Protein AF-A0A354X6V5-F1 (afdb_monomer)

Mean predicted aligned error: 2.89 Å

Secondary structure (DSSP, 8-state):
----BSSSS-S-B----------HHHHHHHHHHHHTTTPPP--B---SSS-HHHHHH-GGGBSS-------SS-S--S--B-TT-HHHHHHHHHHHHHHHHH---SEEE----S--SHHHHH-HHHHHHHHHHT----SS--HHHHHHHHHHHHHHHHHHTTT-EEE--GGGG--

Solvent-accessible surface area (backbone atoms only — not comparable to full-atom values): 9756 Å² total; per-residue (Å²): 60,68,29,40,47,50,72,86,88,65,88,44,63,69,74,45,70,50,87,86,83,79,52,74,66,57,46,41,50,53,49,52,60,32,46,80,69,77,42,81,63,64,56,71,58,55,36,58,13,87,29,34,58,55,26,41,75,41,27,80,37,27,64,80,48,53,93,53,59,43,69,41,71,86,83,80,56,54,69,28,56,24,85,38,40,71,66,38,52,55,50,51,54,51,53,50,56,56,48,56,74,61,34,90,42,54,47,39,31,37,31,33,45,73,54,55,53,68,46,46,79,72,20,69,48,32,50,49,43,31,60,73,73,65,50,60,64,64,98,87,38,48,31,64,34,36,50,48,29,51,51,52,53,52,52,40,50,60,37,44,79,69,72,30,44,74,45,60,41,78,52,60,69,45,83

Sequence (175 aa):
RAQTVIGKNTGEYDGKPHGGFYTQEEIKDIVAYAAERYITIIPEIDLPGHMLAALASYPELGCTGGPYEVAQTWGVFDDVLCPGKDSTFIFLEGVLSEVIELFPSKYIHIGGDECPKVRWEQCPLCQARIKELGLKDDAQHTAEHYLQSYVTARVEKFLNDRGRSIIGWDEILEG

pLDDT: mean 96.93, std 4.65, range [54.34, 98.88]

Foldseek 3Di:
DQWADDPAPPPDTPRHDDDDDDDLVNLLVVQVVCVVVVHADAEEDAPQWPCLVVCCVQVVQWQVSDDGDDDRHDDGDQTGGDLLDPVNVVVLLVVVVSVCVSGVDLEHEHALPRHDCVSLVVRPSSVVVLVVVVQADDPQAGSSLVSSLVVVVSSQVSSVVVSHGYDYPPSNVRD

Nearest PDB structures (foldseek):
  6q63-assembly3_C  TM=9.981E-01  e=8.256E-26  Bacteroides thetaiotaomicron
  5fcz-assembly1_A  TM=9.196E-01  e=1.503E-09  Streptomyces plicatus
  4c7f-assembly1_A  TM=9.205E-01  e=2.618E-09  Streptomyces coelicolor
  1m04-assembly1_A  TM=9.210E-01  e=5.837E-09  Streptomyces plicatus
  4c7g-assembly1_A  TM=9.065E-01  e=5.837E-09  Streptomyces coelicolor

Structure (mmCIF, N/CA/C/O backbone):
data_AF-A0A354X6V5-F1
#
_entry.id   AF-A0A354X6V5-F1
#
loop_
_atom_site.group_PDB
_atom_site.id
_atom_site.type_symbol
_atom_site.label_atom_id
_atom_site.label_alt_id
_atom_site.label_comp_id
_atom_site.label_asym_id
_atom_site.label_entity_id
_atom_site.label_seq_id
_atom_site.pdbx_PDB_ins_code
_atom_site.Cartn_x
_atom_site.Cartn_y
_atom_site.Cartn_z
_atom_site.occupancy
_atom_site.B_iso_or_equiv
_atom_site.auth_seq_id
_atom_site.auth_comp_id
_atom_site.auth_asym_id
_atom_site.auth_atom_id
_atom_site.pdbx_PDB_model_num
ATOM 1 N N . ARG A 1 1 ? 8.409 14.201 5.485 1.00 92.25 1 ARG A N 1
ATOM 2 C CA . ARG A 1 1 ? 9.071 14.779 4.285 1.00 92.25 1 ARG A CA 1
ATOM 3 C C . ARG A 1 1 ? 9.875 16.019 4.665 1.00 92.25 1 ARG A C 1
ATOM 5 O O . ARG A 1 1 ? 9.542 16.648 5.666 1.00 92.25 1 ARG A O 1
ATOM 12 N N . ALA A 1 2 ? 10.916 16.358 3.901 1.00 95.12 2 ALA A N 1
ATOM 13 C CA . ALA A 1 2 ? 11.826 17.468 4.222 1.00 95.12 2 ALA A CA 1
ATOM 14 C C . ALA A 1 2 ? 11.233 18.862 3.950 1.00 95.12 2 ALA A C 1
ATOM 16 O O . ALA A 1 2 ? 11.588 19.820 4.627 1.00 95.12 2 ALA A O 1
ATOM 17 N N . GLN A 1 3 ? 10.332 18.960 2.974 1.00 95.69 3 GLN A N 1
ATOM 18 C CA . GLN A 1 3 ? 9.659 20.188 2.552 1.00 95.69 3 GLN A CA 1
ATOM 19 C C . GLN A 1 3 ? 8.398 19.833 1.758 1.00 95.69 3 GLN A C 1
ATOM 21 O O . GLN A 1 3 ? 8.203 18.670 1.385 1.00 95.69 3 GLN A O 1
ATOM 26 N N . THR A 1 4 ? 7.544 20.823 1.510 1.00 94.69 4 THR A N 1
ATOM 27 C CA . THR A 1 4 ? 6.331 20.682 0.694 1.00 94.69 4 THR A CA 1
ATOM 28 C C . THR A 1 4 ? 6.358 21.684 -0.456 1.00 94.69 4 THR A C 1
ATOM 30 O O . THR A 1 4 ? 6.724 22.844 -0.257 1.00 94.69 4 THR A O 1
ATOM 33 N N . VAL A 1 5 ? 5.960 21.251 -1.655 1.00 95.00 5 VAL A N 1
ATOM 34 C CA . VAL A 1 5 ? 5.759 22.158 -2.792 1.00 95.00 5 VAL A CA 1
ATOM 35 C C . VAL A 1 5 ? 4.685 23.203 -2.460 1.00 95.00 5 VAL A C 1
ATOM 37 O O . VAL A 1 5 ? 3.611 22.878 -1.946 1.00 95.00 5 VAL A O 1
ATOM 40 N N . ILE A 1 6 ? 4.975 24.473 -2.732 1.00 93.88 6 ILE A N 1
ATOM 41 C CA . ILE A 1 6 ? 4.040 25.583 -2.538 1.00 93.88 6 ILE A CA 1
ATOM 42 C C . ILE A 1 6 ? 3.073 25.598 -3.719 1.00 93.88 6 ILE A C 1
ATOM 44 O O . ILE A 1 6 ? 3.481 25.811 -4.855 1.00 93.88 6 ILE A O 1
ATOM 48 N N . GLY A 1 7 ? 1.778 25.398 -3.476 1.00 89.06 7 GLY A N 1
ATOM 49 C CA . GLY A 1 7 ? 0.799 25.258 -4.560 1.00 89.06 7 GLY A CA 1
ATOM 50 C C . GLY A 1 7 ? 0.992 23.965 -5.366 1.00 89.06 7 GLY A C 1
ATOM 51 O O . GLY A 1 7 ? 1.697 23.050 -4.946 1.00 89.06 7 GLY A O 1
ATOM 52 N N . LYS A 1 8 ? 0.333 23.848 -6.526 1.00 85.44 8 LYS A N 1
ATOM 53 C CA . LYS A 1 8 ? 0.419 22.641 -7.365 1.00 85.44 8 LYS A CA 1
ATOM 54 C C . LYS A 1 8 ? 1.547 22.783 -8.390 1.00 85.44 8 LYS A C 1
ATOM 56 O O . LYS A 1 8 ? 1.434 23.595 -9.301 1.00 85.44 8 LYS A O 1
ATOM 61 N N . ASN A 1 9 ? 2.587 21.957 -8.262 1.00 81.00 9 ASN A N 1
ATOM 62 C CA . ASN A 1 9 ? 3.669 21.783 -9.247 1.00 81.00 9 ASN A CA 1
ATOM 63 C C . ASN A 1 9 ? 4.404 23.075 -9.645 1.00 81.00 9 ASN A C 1
ATOM 65 O O . ASN A 1 9 ? 4.811 23.234 -10.791 1.00 81.00 9 ASN A O 1
ATOM 69 N N . THR A 1 10 ? 4.589 23.997 -8.701 1.00 91.69 10 THR A N 1
ATOM 70 C CA . THR A 1 10 ? 5.299 25.265 -8.944 1.00 91.69 10 THR A CA 1
ATOM 71 C C . THR A 1 10 ? 6.814 25.094 -9.042 1.00 91.69 10 THR A C 1
ATOM 73 O O . THR A 1 10 ? 7.486 25.934 -9.629 1.00 91.69 10 THR A O 1
ATOM 76 N N . GLY A 1 11 ? 7.359 24.020 -8.458 1.00 92.44 11 GLY A N 1
ATOM 77 C CA . GLY A 1 11 ? 8.802 23.837 -8.283 1.00 92.44 11 GLY A CA 1
ATOM 78 C C . GLY A 1 11 ? 9.399 24.668 -7.140 1.00 92.44 11 GLY A C 1
ATOM 79 O O . GLY A 1 11 ? 10.592 24.552 -6.872 1.00 92.44 11 GLY A O 1
ATOM 80 N N . GLU A 1 12 ? 8.585 25.466 -6.444 1.00 95.81 12 GLU A N 1
ATOM 81 C CA . GLU A 1 12 ? 8.975 26.213 -5.248 1.00 95.81 12 GLU A CA 1
ATOM 82 C C . GLU A 1 12 ? 8.566 25.444 -3.988 1.00 95.81 12 GLU A C 1
ATOM 84 O O . GLU A 1 12 ? 7.482 24.862 -3.934 1.00 95.81 12 GLU A O 1
ATOM 89 N N . TYR A 1 13 ? 9.417 25.452 -2.961 1.00 97.00 13 TYR A N 1
ATOM 90 C CA . TYR A 1 13 ? 9.217 24.677 -1.735 1.00 97.00 13 TYR A CA 1
ATOM 91 C C . TYR A 1 13 ? 9.266 25.568 -0.499 1.00 97.00 13 TYR A C 1
ATOM 93 O O . TYR A 1 13 ? 9.997 26.556 -0.451 1.00 97.00 13 TYR A O 1
ATOM 101 N N . ASP A 1 14 ? 8.505 25.193 0.526 1.00 96.38 14 ASP A N 1
ATOM 102 C CA . ASP A 1 14 ? 8.441 25.942 1.783 1.00 96.38 14 ASP A CA 1
ATOM 103 C C . ASP A 1 14 ? 9.689 25.791 2.670 1.00 96.38 14 ASP A C 1
ATOM 105 O O . ASP A 1 14 ? 9.843 26.547 3.632 1.00 96.38 14 ASP A O 1
ATOM 109 N N . GLY A 1 15 ? 10.564 24.824 2.364 1.00 96.88 15 GLY A N 1
ATOM 110 C CA . GLY A 1 15 ? 11.761 24.503 3.140 1.00 96.88 15 GLY A CA 1
ATOM 111 C C . GLY A 1 15 ? 11.468 24.021 4.566 1.00 96.88 15 GLY A C 1
ATOM 112 O O . GLY A 1 15 ? 12.350 24.099 5.422 1.00 96.88 15 GLY A O 1
ATOM 113 N N . LYS A 1 16 ? 10.235 23.577 4.857 1.00 97.44 16 LYS A N 1
ATOM 114 C CA . LYS A 1 16 ? 9.794 23.215 6.212 1.00 97.44 16 LYS A CA 1
ATOM 115 C C . LYS A 1 16 ? 9.569 21.707 6.340 1.00 97.44 16 LYS A C 1
ATOM 117 O O . LYS A 1 16 ? 8.658 21.171 5.704 1.00 97.44 16 LYS A O 1
ATOM 122 N N . PRO A 1 17 ? 10.314 21.019 7.227 1.00 97.56 17 PRO A N 1
ATOM 123 C CA . PRO A 1 17 ? 10.044 19.622 7.535 1.00 97.56 17 PRO A CA 1
ATOM 124 C C . PRO A 1 17 ? 8.612 19.414 8.037 1.00 97.56 17 PRO A C 1
ATOM 126 O O . PRO A 1 17 ? 8.119 20.171 8.875 1.00 97.56 17 PRO A O 1
ATOM 129 N N . HIS A 1 18 ? 7.956 18.363 7.542 1.00 97.00 18 HIS A N 1
ATOM 130 C CA . HIS A 1 18 ? 6.584 18.008 7.905 1.00 97.00 18 HIS A CA 1
ATOM 131 C C . HIS A 1 18 ? 6.446 16.502 8.160 1.00 97.00 18 HIS A C 1
ATOM 133 O O . HIS A 1 18 ? 6.970 15.684 7.390 1.00 97.00 18 HIS A O 1
ATOM 139 N N . GLY A 1 19 ? 5.725 16.137 9.222 1.00 96.75 19 GLY A N 1
ATOM 140 C CA . GLY A 1 19 ? 5.497 14.755 9.644 1.00 96.75 19 GLY A CA 1
ATOM 141 C C . GLY A 1 19 ? 4.519 14.648 10.818 1.00 96.75 19 GLY A C 1
ATOM 142 O O . GLY A 1 19 ? 3.898 15.635 11.202 1.00 96.75 19 GLY A O 1
ATOM 143 N N . GLY A 1 20 ? 4.410 13.441 11.372 1.00 97.62 20 GLY A N 1
ATOM 144 C CA . GLY A 1 20 ? 3.442 13.060 12.404 1.00 97.62 20 GLY A CA 1
ATOM 145 C C . GLY A 1 20 ? 2.836 11.693 12.078 1.00 97.62 20 GLY A C 1
ATOM 146 O O . GLY A 1 20 ? 2.842 11.284 10.919 1.00 97.62 20 GLY A O 1
ATOM 147 N N . PHE A 1 21 ? 2.365 10.972 13.092 1.00 98.19 21 PHE A N 1
ATOM 148 C CA . PHE A 1 21 ? 1.678 9.687 12.949 1.00 98.19 21 PHE A CA 1
ATOM 149 C C . PHE A 1 21 ? 0.788 9.442 14.173 1.00 98.19 21 PHE A C 1
ATOM 151 O O . PHE A 1 21 ? 0.980 10.093 15.200 1.00 98.19 21 PHE A O 1
ATOM 158 N N . TYR A 1 22 ? -0.152 8.503 14.064 1.00 98.62 22 TYR A N 1
ATOM 159 C CA . TYR A 1 22 ? -0.926 8.014 15.203 1.00 98.62 22 TYR A CA 1
ATOM 160 C C . TYR A 1 22 ? -0.268 6.766 15.784 1.00 98.62 22 TYR A C 1
ATOM 162 O O . TYR A 1 22 ? 0.051 5.821 15.060 1.00 98.62 22 TYR A O 1
ATOM 170 N N . THR A 1 23 ? -0.078 6.746 17.096 1.00 98.75 23 THR A N 1
ATOM 171 C CA . THR A 1 23 ? 0.268 5.531 17.833 1.00 98.75 23 THR A CA 1
ATOM 172 C C . THR A 1 23 ? -0.917 4.564 17.856 1.00 98.75 23 THR A C 1
ATOM 174 O O . THR A 1 23 ? -2.071 4.954 17.678 1.00 98.75 23 THR A O 1
ATOM 177 N N . GLN A 1 24 ? -0.653 3.286 18.129 1.00 98.75 24 GLN A N 1
ATOM 178 C CA . GLN A 1 24 ? -1.719 2.288 18.252 1.00 98.75 24 GLN A CA 1
ATOM 179 C C . GLN A 1 24 ? -2.731 2.628 19.357 1.00 98.75 24 GLN A C 1
ATOM 181 O O . GLN A 1 24 ? -3.917 2.359 19.195 1.00 98.75 24 GLN A O 1
ATOM 186 N N . GLU A 1 25 ? -2.290 3.239 20.461 1.00 98.75 25 GLU A N 1
ATOM 187 C CA . GLU A 1 25 ? -3.187 3.652 21.549 1.00 98.75 25 GLU A CA 1
ATOM 188 C C . GLU A 1 25 ? -4.067 4.840 21.146 1.00 98.75 25 GLU A C 1
ATOM 190 O O . GLU A 1 25 ? -5.263 4.826 21.423 1.00 98.75 25 GLU A O 1
ATOM 195 N N . GLU A 1 26 ? -3.524 5.819 20.414 1.00 98.88 26 GLU A N 1
ATOM 196 C CA . GLU A 1 26 ? -4.330 6.909 19.845 1.00 98.88 26 GLU A CA 1
ATOM 197 C C . GLU A 1 26 ? -5.354 6.380 18.833 1.00 98.88 26 GLU A C 1
ATOM 199 O O . GLU A 1 26 ? -6.502 6.817 18.833 1.00 98.88 26 GLU A O 1
ATOM 204 N N . ILE A 1 27 ? -4.982 5.396 18.007 1.00 98.81 27 ILE A N 1
ATOM 205 C CA . ILE A 1 27 ? -5.925 4.733 17.094 1.00 98.81 27 ILE A CA 1
ATOM 206 C C . ILE A 1 27 ? -7.045 4.042 17.879 1.00 98.81 27 ILE A C 1
ATOM 208 O O . ILE A 1 27 ? -8.216 4.221 17.543 1.00 98.81 27 ILE A O 1
ATOM 212 N N . LYS A 1 28 ? -6.717 3.278 18.929 1.00 98.69 28 LYS A N 1
ATOM 213 C CA . LYS A 1 28 ? -7.720 2.601 19.769 1.00 98.69 28 LYS A CA 1
ATOM 214 C C . LYS A 1 28 ? -8.674 3.594 20.431 1.00 98.69 28 LYS A C 1
ATOM 216 O O . LYS A 1 28 ? -9.874 3.329 20.463 1.00 98.69 28 LYS A O 1
ATOM 221 N N . ASP A 1 29 ? -8.164 4.727 20.911 1.00 98.81 29 ASP A N 1
ATOM 222 C CA . ASP A 1 29 ? -8.981 5.803 21.480 1.00 98.81 29 ASP A CA 1
ATOM 223 C C . ASP A 1 29 ? -9.947 6.388 20.436 1.00 98.81 29 ASP A C 1
ATOM 225 O O . ASP A 1 29 ? -11.154 6.459 20.670 1.00 98.81 29 ASP A O 1
ATOM 229 N N . ILE A 1 30 ? -9.453 6.691 19.229 1.00 98.81 30 ILE A N 1
ATOM 230 C CA . ILE A 1 30 ? -10.276 7.182 18.111 1.00 98.81 30 ILE A CA 1
ATOM 231 C C . ILE A 1 30 ? -11.362 6.162 17.727 1.00 98.81 30 ILE A C 1
ATOM 233 O O . ILE A 1 30 ? -12.524 6.528 17.526 1.00 98.81 30 ILE A O 1
ATOM 237 N N . VAL A 1 31 ? -11.007 4.876 17.646 1.00 98.81 31 VAL A N 1
ATOM 238 C CA . VAL A 1 31 ? -11.944 3.784 17.346 1.00 98.81 31 VAL A CA 1
ATOM 239 C C . VAL A 1 31 ? -13.015 3.663 18.431 1.00 98.81 31 VAL A C 1
ATOM 241 O O . VAL A 1 31 ? -14.200 3.572 18.102 1.00 98.81 31 VAL A O 1
ATOM 244 N N . ALA A 1 32 ? -12.635 3.702 19.711 1.00 98.69 32 ALA A N 1
ATOM 245 C CA . ALA A 1 32 ? -13.577 3.647 20.828 1.00 98.69 32 ALA A CA 1
ATOM 246 C C . ALA A 1 32 ? -14.529 4.852 20.821 1.00 98.69 32 ALA A C 1
ATOM 248 O O . ALA A 1 32 ? -15.748 4.689 20.918 1.00 98.69 32 ALA A O 1
ATOM 249 N N . TYR A 1 33 ? -13.991 6.053 20.606 1.00 98.81 33 TYR A N 1
ATOM 250 C CA . TYR A 1 33 ? -14.770 7.282 20.518 1.00 98.81 33 TYR A CA 1
ATOM 251 C C . TYR A 1 33 ? -15.805 7.240 19.382 1.00 98.81 33 TYR A C 1
ATOM 253 O O . TYR A 1 33 ? -16.954 7.665 19.557 1.00 98.81 33 TYR A O 1
ATOM 261 N N . ALA A 1 34 ? -15.428 6.713 18.214 1.00 98.81 34 ALA A N 1
ATOM 262 C CA . ALA A 1 34 ? -16.341 6.525 17.089 1.00 98.81 34 ALA A CA 1
ATOM 26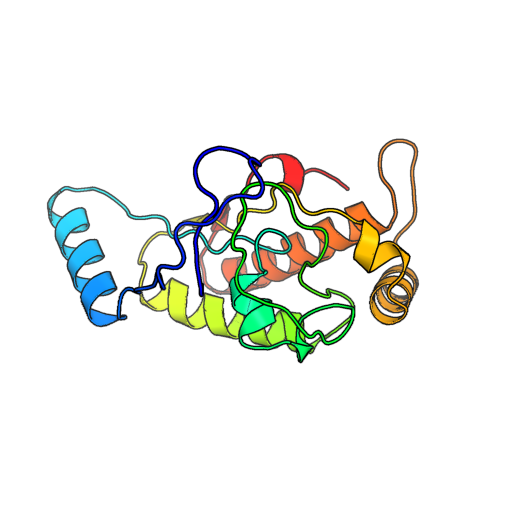3 C C . ALA A 1 34 ? -17.415 5.463 17.382 1.00 98.81 34 ALA A C 1
ATOM 265 O O . ALA A 1 34 ? -18.590 5.667 17.057 1.00 98.81 34 ALA A O 1
ATOM 266 N N . ALA A 1 35 ? -17.046 4.372 18.060 1.00 98.62 35 ALA A N 1
ATOM 267 C CA . ALA A 1 35 ? -17.963 3.292 18.412 1.00 98.62 35 ALA A CA 1
ATOM 268 C C . ALA A 1 35 ? -19.090 3.752 19.354 1.00 98.62 35 ALA A C 1
ATOM 270 O O . ALA A 1 35 ? -20.244 3.380 19.143 1.00 98.62 35 ALA A O 1
ATOM 271 N N . GLU A 1 36 ? -18.805 4.635 20.319 1.00 98.62 36 GLU A N 1
ATOM 272 C CA . GLU A 1 36 ? -19.827 5.274 21.175 1.00 98.62 36 GLU A CA 1
ATOM 273 C C . GLU A 1 36 ? -20.900 6.041 20.380 1.00 98.62 36 GLU A C 1
ATOM 275 O O . GLU A 1 36 ? -21.989 6.318 20.885 1.00 98.62 36 GLU A O 1
ATOM 280 N N . ARG A 1 37 ? -20.589 6.401 19.131 1.00 98.62 37 ARG A N 1
ATOM 281 C CA . ARG A 1 37 ? -21.452 7.156 18.213 1.00 98.62 37 ARG A CA 1
ATOM 282 C C . ARG A 1 37 ? -22.003 6.291 17.085 1.00 98.62 37 ARG A C 1
ATOM 284 O O . ARG A 1 37 ? -22.573 6.830 16.142 1.00 98.62 37 ARG A O 1
ATOM 291 N N . TYR A 1 38 ? -21.859 4.968 17.182 1.00 98.50 38 TYR A N 1
ATOM 292 C CA . TYR A 1 38 ? -22.283 4.010 16.159 1.00 98.50 38 TYR A CA 1
ATOM 293 C C . TYR A 1 38 ? -21.599 4.224 14.797 1.00 98.50 38 TYR A C 1
ATOM 295 O O . TYR A 1 38 ? -22.141 3.851 13.757 1.00 98.50 38 TYR A O 1
ATOM 303 N N . ILE A 1 39 ? -20.400 4.816 14.793 1.00 98.81 39 ILE A N 1
ATOM 304 C CA . ILE A 1 39 ? -19.582 5.017 13.596 1.00 98.81 39 ILE A CA 1
ATOM 305 C C . ILE A 1 39 ? -18.533 3.906 13.544 1.00 98.81 39 ILE A C 1
ATOM 307 O O . ILE A 1 39 ? -17.748 3.736 14.474 1.00 98.81 39 ILE A O 1
ATOM 311 N N . THR A 1 40 ? -18.504 3.152 12.444 1.00 98.69 40 THR A N 1
ATOM 312 C CA . THR A 1 40 ? -17.434 2.181 12.175 1.00 98.69 40 THR A CA 1
ATOM 313 C C . THR A 1 40 ? -16.326 2.859 11.383 1.00 98.69 40 THR A C 1
ATOM 315 O O . THR A 1 40 ? -16.593 3.445 10.337 1.00 98.69 40 THR A O 1
ATOM 318 N N . ILE A 1 41 ? -15.087 2.754 11.862 1.00 98.81 41 ILE A N 1
ATOM 319 C CA . ILE A 1 41 ? -13.906 3.223 11.134 1.00 98.81 41 ILE A CA 1
ATOM 320 C C . ILE A 1 41 ? -13.370 2.076 10.280 1.00 98.81 41 ILE A C 1
ATOM 322 O O . ILE A 1 41 ? -13.001 1.027 10.810 1.00 98.81 41 ILE A O 1
ATOM 326 N N . ILE A 1 42 ? -13.328 2.291 8.968 1.00 98.75 42 ILE A N 1
ATOM 327 C CA . ILE A 1 42 ? -12.701 1.392 7.998 1.00 98.75 42 ILE A CA 1
ATOM 328 C C . ILE A 1 42 ? -11.303 1.957 7.715 1.00 98.75 42 ILE A C 1
ATOM 330 O O . ILE A 1 42 ? -11.223 3.072 7.201 1.00 98.75 42 ILE A O 1
ATOM 334 N N . PRO A 1 43 ? -10.212 1.260 8.082 1.00 98.69 43 PRO A N 1
ATOM 335 C CA . PRO A 1 43 ? -8.866 1.724 7.772 1.00 98.69 43 PRO A CA 1
ATOM 336 C C . PRO A 1 43 ? -8.541 1.504 6.294 1.00 98.69 43 PRO A C 1
ATOM 338 O O . PRO A 1 43 ? -9.008 0.533 5.693 1.00 98.69 43 PRO A O 1
ATOM 341 N N . GLU A 1 44 ? -7.683 2.367 5.756 1.00 98.75 44 GLU A N 1
ATOM 342 C CA . GLU A 1 44 ? -7.090 2.222 4.431 1.00 98.75 44 GLU A CA 1
ATOM 343 C C . GLU A 1 44 ? -5.569 2.113 4.525 1.00 98.75 44 GLU A C 1
ATOM 345 O O . GLU A 1 44 ? -4.921 2.966 5.133 1.00 98.75 44 GLU A O 1
ATOM 350 N N . ILE A 1 45 ? -5.015 1.064 3.916 1.00 98.50 45 ILE A N 1
ATOM 351 C CA . ILE A 1 45 ? -3.587 0.940 3.616 1.00 98.50 45 ILE A CA 1
ATOM 352 C C . ILE A 1 45 ? -3.482 0.705 2.114 1.00 98.50 45 ILE A C 1
ATOM 354 O O . ILE A 1 45 ? -3.668 -0.419 1.651 1.00 98.50 45 ILE A O 1
ATOM 358 N N . ASP A 1 46 ? -3.228 1.776 1.374 1.00 98.06 46 ASP A N 1
ATOM 359 C CA . ASP A 1 46 ? -3.244 1.759 -0.084 1.00 98.06 46 ASP A CA 1
ATOM 360 C C . ASP A 1 46 ? -2.046 0.998 -0.672 1.00 98.06 46 ASP A C 1
ATOM 362 O O . ASP A 1 46 ? -0.893 1.255 -0.319 1.00 98.06 46 ASP A O 1
ATOM 366 N N . LEU A 1 47 ? -2.329 0.014 -1.527 1.00 97.19 47 LEU A N 1
ATOM 367 C CA . LEU A 1 47 ? -1.355 -0.851 -2.178 1.00 97.19 47 LEU A CA 1
ATOM 368 C C . LEU A 1 47 ? -1.824 -1.253 -3.586 1.00 97.19 47 LEU A C 1
ATOM 370 O O . LEU A 1 47 ? -3.016 -1.414 -3.815 1.00 97.19 47 LEU A O 1
ATOM 374 N N . PRO A 1 48 ? -0.903 -1.544 -4.525 1.00 97.81 48 PRO A N 1
ATOM 375 C CA . PRO A 1 48 ? 0.551 -1.413 -4.411 1.00 97.81 48 PRO A CA 1
ATOM 376 C C . PRO A 1 48 ? 1.092 -0.024 -4.811 1.00 97.81 48 PRO A C 1
ATOM 378 O O . PRO A 1 48 ? 2.305 0.198 -4.695 1.00 97.81 48 PRO A O 1
ATOM 381 N N . GLY A 1 49 ? 0.212 0.873 -5.280 1.00 97.56 49 GLY A N 1
ATOM 382 C CA . GLY A 1 49 ? 0.462 2.299 -5.525 1.00 97.56 49 GLY A CA 1
ATOM 383 C C . GLY A 1 49 ? 0.709 3.090 -4.237 1.00 97.56 49 GLY A C 1
ATOM 384 O O . GLY A 1 49 ? 0.855 2.502 -3.172 1.00 97.56 49 GLY A O 1
ATOM 385 N N . HIS A 1 50 ? 0.860 4.417 -4.341 1.00 98.19 50 HIS A N 1
ATOM 386 C CA . HIS A 1 50 ? 0.948 5.363 -3.204 1.00 98.19 50 HIS A CA 1
ATOM 387 C C . HIS A 1 50 ? 1.930 5.027 -2.057 1.00 98.19 50 HIS A C 1
ATOM 389 O O . HIS A 1 50 ? 1.883 5.600 -0.967 1.00 98.19 50 HIS A O 1
ATOM 395 N N . MET A 1 51 ? 2.917 4.168 -2.309 1.00 98.38 51 MET A N 1
ATOM 396 C CA . MET A 1 51 ? 3.756 3.562 -1.269 1.00 98.38 51 MET A CA 1
ATOM 397 C C . MET A 1 51 ? 5.125 4.230 -1.075 1.00 98.38 51 MET A C 1
ATOM 399 O O . MET A 1 51 ? 5.976 3.697 -0.363 1.00 98.38 51 MET A O 1
ATOM 403 N N . LEU A 1 52 ? 5.360 5.426 -1.631 1.00 98.12 52 LEU A N 1
ATOM 404 C CA . LEU A 1 52 ? 6.650 6.129 -1.509 1.00 98.12 52 LEU A CA 1
ATOM 405 C C . LEU A 1 52 ? 7.110 6.332 -0.056 1.00 98.12 52 LEU A C 1
ATOM 407 O O . LEU A 1 52 ? 8.306 6.282 0.219 1.00 98.12 52 LEU A O 1
ATOM 411 N N . ALA A 1 53 ? 6.189 6.538 0.891 1.00 98.31 53 ALA A N 1
ATOM 412 C CA . ALA A 1 53 ? 6.541 6.659 2.308 1.00 98.31 53 ALA A CA 1
ATOM 413 C C . ALA A 1 53 ? 7.102 5.347 2.890 1.00 98.31 53 ALA A C 1
ATOM 415 O O . ALA A 1 53 ? 8.086 5.369 3.637 1.00 98.31 53 ALA A O 1
ATOM 416 N N . ALA A 1 54 ? 6.513 4.208 2.512 1.00 98.50 54 ALA A N 1
ATOM 417 C CA . ALA A 1 54 ? 7.011 2.888 2.882 1.00 98.50 54 ALA A CA 1
ATOM 418 C C . ALA A 1 54 ? 8.342 2.594 2.183 1.00 98.50 54 ALA A C 1
ATOM 420 O O . ALA A 1 54 ? 9.288 2.177 2.843 1.00 98.50 54 ALA A O 1
ATOM 421 N N . LEU A 1 55 ? 8.461 2.901 0.887 1.00 98.69 55 LEU A N 1
ATOM 422 C CA . LEU A 1 55 ? 9.702 2.727 0.127 1.00 98.69 55 LEU A CA 1
ATOM 423 C C . LEU A 1 55 ? 10.856 3.574 0.678 1.00 98.69 55 LEU A C 1
ATOM 425 O O . LEU A 1 55 ? 11.977 3.090 0.773 1.00 98.69 55 LEU A O 1
ATOM 429 N N . ALA A 1 56 ? 10.603 4.817 1.091 1.00 98.50 56 ALA A N 1
ATOM 430 C CA . ALA A 1 56 ? 11.620 5.661 1.720 1.00 98.50 56 ALA A CA 1
ATOM 431 C C . ALA A 1 56 ? 12.104 5.105 3.071 1.00 98.50 56 ALA A C 1
ATOM 433 O O . ALA A 1 56 ? 13.231 5.379 3.479 1.00 98.50 56 ALA A O 1
ATOM 434 N N . SER A 1 57 ? 11.260 4.328 3.756 1.00 98.31 57 SER A N 1
ATOM 435 C CA . SER A 1 57 ? 11.577 3.702 5.046 1.00 98.31 57 SER A CA 1
ATOM 436 C C . SER A 1 57 ? 12.235 2.325 4.877 1.00 98.31 57 SER A C 1
ATOM 438 O O . SER A 1 57 ? 13.122 1.976 5.652 1.00 98.31 57 SER A O 1
ATOM 440 N N . TYR A 1 58 ? 11.833 1.578 3.844 1.00 98.44 58 TYR A N 1
ATOM 441 C CA . TYR A 1 58 ? 12.293 0.229 3.500 1.00 98.44 58 TYR A CA 1
ATOM 442 C C . TYR A 1 58 ? 12.553 0.123 1.983 1.00 98.44 58 TYR A C 1
ATOM 444 O O . TYR A 1 58 ? 11.721 -0.412 1.235 1.00 98.44 58 TYR A O 1
ATOM 452 N N . PRO A 1 59 ? 13.688 0.648 1.482 1.00 98.38 59 PRO A N 1
ATOM 453 C CA . PRO A 1 59 ? 13.965 0.714 0.044 1.00 98.38 59 PRO A CA 1
ATOM 454 C C . PRO A 1 59 ? 14.000 -0.651 -0.657 1.00 98.38 59 PRO A C 1
ATOM 456 O O . PRO A 1 59 ? 13.723 -0.775 -1.854 1.00 98.38 59 PRO A O 1
ATOM 459 N N . GLU A 1 60 ? 14.285 -1.716 0.084 1.00 97.81 60 GLU A N 1
ATOM 460 C CA . GLU A 1 60 ? 14.264 -3.086 -0.410 1.00 97.81 60 GLU A CA 1
ATOM 461 C C . GLU A 1 60 ? 12.888 -3.534 -0.936 1.00 97.81 60 GLU A C 1
ATOM 463 O O . GLU A 1 60 ? 12.835 -4.478 -1.729 1.00 97.81 60 GLU A O 1
ATOM 468 N N . LEU A 1 61 ? 11.795 -2.854 -0.568 1.00 98.56 61 LEU A N 1
ATOM 469 C CA . LEU A 1 61 ? 10.433 -3.171 -1.016 1.00 98.56 61 LEU A CA 1
ATOM 470 C C . LEU A 1 61 ? 10.132 -2.721 -2.455 1.00 98.56 61 LEU A C 1
ATOM 472 O O . LEU A 1 61 ? 9.230 -3.270 -3.089 1.00 98.56 61 LEU A O 1
ATOM 476 N N . GLY A 1 62 ? 10.874 -1.750 -2.992 1.00 98.44 62 GLY A N 1
ATOM 477 C CA . GLY A 1 62 ? 10.639 -1.211 -4.336 1.00 98.44 62 GLY A CA 1
ATOM 478 C C . GLY A 1 62 ? 11.454 -1.923 -5.418 1.00 98.44 62 GLY A C 1
ATOM 479 O O . GLY A 1 62 ? 12.388 -2.678 -5.127 1.00 98.44 62 GLY A O 1
ATOM 480 N N . CYS A 1 63 ? 11.113 -1.708 -6.690 1.00 98.62 63 CYS A N 1
ATOM 481 C CA . CYS A 1 63 ? 11.741 -2.424 -7.808 1.00 98.62 63 CYS A CA 1
ATOM 482 C C . CYS A 1 63 ? 13.233 -2.103 -7.978 1.00 98.62 63 CYS A C 1
ATOM 484 O O . CYS A 1 63 ? 14.013 -3.008 -8.271 1.00 98.62 63 CYS A O 1
ATOM 486 N N . THR A 1 64 ? 13.629 -0.844 -7.773 1.00 97.81 64 THR A N 1
ATOM 487 C CA . THR A 1 64 ? 15.000 -0.357 -8.014 1.00 97.81 64 THR A CA 1
ATOM 488 C C . THR A 1 64 ? 15.919 -0.520 -6.802 1.00 97.81 64 THR A C 1
ATOM 490 O O . THR A 1 64 ? 17.136 -0.496 -6.949 1.00 97.81 64 THR A O 1
ATOM 493 N N . GLY A 1 65 ? 15.349 -0.721 -5.608 1.00 96.69 65 GLY A N 1
ATOM 494 C CA . GLY A 1 65 ? 16.087 -0.730 -4.338 1.00 96.69 65 GLY A CA 1
ATOM 495 C C . GLY A 1 65 ? 16.417 0.664 -3.789 1.00 96.69 65 GLY A C 1
ATOM 496 O O . GLY A 1 65 ? 17.106 0.762 -2.777 1.00 96.69 65 GLY A O 1
ATOM 497 N N . GLY A 1 66 ? 15.918 1.728 -4.426 1.00 95.19 66 GLY A N 1
ATOM 498 C CA . GLY A 1 66 ? 16.116 3.114 -4.010 1.00 95.19 66 GLY A CA 1
ATOM 499 C C . GLY A 1 66 ? 17.361 3.782 -4.616 1.00 95.19 66 GLY A C 1
ATOM 500 O O . GLY A 1 66 ? 17.930 3.272 -5.584 1.00 95.19 66 GLY A O 1
ATOM 501 N N . PRO A 1 67 ? 17.788 4.934 -4.066 1.00 97.25 67 PRO A N 1
ATOM 502 C CA . PRO A 1 67 ? 17.187 5.615 -2.916 1.00 97.25 67 PRO A CA 1
ATOM 503 C C . PRO A 1 67 ? 15.783 6.156 -3.230 1.00 97.25 67 PRO A C 1
ATOM 505 O O . PRO A 1 67 ? 15.507 6.543 -4.363 1.00 97.25 67 PRO A O 1
ATOM 508 N N . TYR A 1 68 ? 14.914 6.203 -2.219 1.00 97.94 68 TYR A N 1
ATOM 509 C CA . TYR A 1 68 ? 13.606 6.858 -2.300 1.00 97.94 68 TYR A CA 1
ATOM 510 C C . TYR A 1 68 ? 13.481 7.906 -1.201 1.00 97.94 68 TYR A C 1
ATOM 512 O O . TYR A 1 68 ? 14.082 7.780 -0.134 1.00 97.94 68 TYR A O 1
ATOM 520 N N . GLU A 1 69 ? 12.651 8.911 -1.445 1.00 97.56 69 GLU A N 1
ATOM 521 C CA . GLU A 1 69 ? 12.304 9.927 -0.460 1.00 97.56 69 GLU A CA 1
ATOM 522 C C . GLU A 1 69 ? 10.789 9.993 -0.284 1.00 97.56 69 GLU A C 1
ATOM 524 O O . GLU A 1 69 ? 10.023 9.747 -1.216 1.00 97.56 69 GLU A O 1
ATOM 529 N N . VAL A 1 70 ? 10.344 10.382 0.913 1.00 97.94 70 VAL A N 1
ATOM 530 C CA . VAL A 1 70 ? 8.931 10.706 1.131 1.00 97.94 70 VAL A CA 1
ATOM 531 C C . VAL A 1 70 ? 8.566 11.888 0.232 1.00 97.94 70 VAL A C 1
ATOM 533 O O . VAL A 1 70 ? 9.183 12.951 0.347 1.00 97.94 70 VAL A O 1
ATOM 536 N N . ALA A 1 71 ? 7.550 11.704 -0.615 1.00 96.44 71 ALA A N 1
ATOM 537 C CA . ALA A 1 71 ? 7.139 12.664 -1.633 1.00 96.44 71 ALA A CA 1
ATOM 538 C C . ALA A 1 71 ? 6.997 14.100 -1.093 1.00 96.44 71 ALA A C 1
ATOM 540 O O . ALA A 1 71 ? 6.371 14.350 -0.057 1.00 96.44 71 ALA A O 1
ATOM 541 N N . GLN A 1 72 ? 7.589 15.046 -1.825 1.00 95.81 72 GLN A N 1
ATOM 542 C CA . GLN A 1 72 ? 7.549 16.488 -1.537 1.00 95.81 72 GLN A CA 1
ATOM 543 C C . GLN A 1 72 ? 6.570 17.236 -2.458 1.00 95.81 72 GLN A C 1
ATOM 545 O O . GLN A 1 72 ? 6.213 18.384 -2.188 1.00 95.81 72 GLN A O 1
ATOM 550 N N . THR A 1 73 ? 6.132 16.574 -3.531 1.00 95.50 73 THR A N 1
ATOM 551 C CA . THR A 1 73 ? 5.166 17.047 -4.527 1.00 95.50 73 THR A CA 1
ATOM 552 C C . THR A 1 73 ? 3.875 16.228 -4.470 1.00 95.50 73 THR A C 1
ATOM 554 O O . THR A 1 73 ? 3.776 15.255 -3.723 1.00 95.50 73 THR A O 1
ATOM 557 N N . TRP A 1 74 ? 2.875 16.644 -5.248 1.00 94.50 74 TRP A N 1
ATOM 558 C CA . TRP A 1 74 ? 1.582 15.970 -5.370 1.00 94.50 74 TRP A CA 1
ATOM 559 C C . TRP A 1 74 ? 1.460 15.294 -6.736 1.00 94.50 74 TRP A C 1
ATOM 561 O O . TRP A 1 74 ? 1.969 15.825 -7.724 1.00 94.50 74 TRP A O 1
ATOM 571 N N . GLY A 1 75 ? 0.718 14.192 -6.805 1.00 94.81 75 GLY A N 1
ATOM 572 C CA . GLY A 1 75 ? 0.432 13.464 -8.040 1.00 94.81 75 GLY A CA 1
ATOM 573 C C . GLY A 1 75 ? 0.694 11.970 -7.897 1.00 94.81 75 GLY A C 1
ATOM 574 O O . GLY A 1 75 ? 0.856 11.474 -6.785 1.00 94.81 75 GLY A O 1
ATOM 575 N N . VAL A 1 76 ? 0.759 11.304 -9.047 1.00 97.06 76 VAL A N 1
ATOM 576 C CA . VAL A 1 76 ? 1.025 9.870 -9.178 1.00 97.06 76 VAL A CA 1
ATOM 577 C C . VAL A 1 76 ? 2.520 9.638 -9.350 1.00 97.06 76 VAL A C 1
ATOM 579 O O . VAL A 1 76 ? 3.191 10.391 -10.063 1.00 97.06 76 VAL A O 1
ATOM 582 N N . PHE A 1 77 ? 3.045 8.597 -8.709 1.00 97.25 77 PHE A N 1
ATOM 583 C CA . PHE A 1 77 ? 4.470 8.283 -8.711 1.00 97.25 77 PHE A CA 1
ATOM 584 C C . PHE A 1 77 ? 4.724 6.882 -9.267 1.00 97.25 77 PHE A C 1
ATOM 586 O O . PHE A 1 77 ? 4.066 5.926 -8.874 1.00 97.25 77 PHE A O 1
ATOM 593 N N . ASP A 1 78 ? 5.726 6.757 -10.139 1.00 98.12 78 ASP A N 1
ATOM 594 C CA . ASP A 1 78 ? 6.077 5.477 -10.770 1.00 98.12 78 ASP A CA 1
ATOM 595 C C . ASP A 1 78 ? 6.696 4.465 -9.793 1.00 98.12 78 ASP A C 1
ATOM 597 O O . ASP A 1 78 ? 6.687 3.261 -10.048 1.00 98.12 78 ASP A O 1
ATOM 601 N N . ASP A 1 79 ? 7.304 4.941 -8.704 1.00 98.44 79 ASP A N 1
ATOM 602 C CA . ASP A 1 79 ? 7.958 4.091 -7.712 1.00 98.44 79 ASP A CA 1
ATOM 603 C C . ASP A 1 79 ? 6.923 3.492 -6.750 1.00 98.44 79 ASP A C 1
ATOM 605 O O . ASP A 1 79 ? 6.495 4.113 -5.777 1.00 98.44 79 ASP A O 1
ATOM 609 N N . VAL A 1 80 ? 6.547 2.250 -7.055 1.00 98.62 80 VAL A N 1
ATOM 610 C CA . VAL A 1 80 ? 5.533 1.443 -6.362 1.00 98.62 80 VAL A CA 1
ATOM 611 C C . VAL A 1 80 ? 6.151 0.191 -5.721 1.00 98.62 80 VAL A C 1
ATOM 613 O O . VAL A 1 80 ? 7.324 -0.138 -5.957 1.00 98.62 80 VAL A O 1
ATOM 616 N N . LEU A 1 81 ? 5.378 -0.536 -4.904 1.00 98.75 81 LEU A N 1
ATOM 617 C CA . LEU A 1 81 ? 5.830 -1.812 -4.330 1.00 98.75 81 LEU A CA 1
ATOM 618 C C . LEU A 1 81 ? 6.228 -2.812 -5.430 1.00 98.75 81 LEU A C 1
ATOM 620 O O . LEU A 1 81 ? 5.682 -2.803 -6.531 1.00 98.75 81 LEU A O 1
ATOM 624 N N . CYS A 1 82 ? 7.194 -3.690 -5.139 1.00 98.75 82 CYS A N 1
ATOM 625 C CA . CYS A 1 82 ? 7.682 -4.702 -6.080 1.00 98.75 82 CYS A CA 1
ATOM 626 C C . CYS A 1 82 ? 7.020 -6.076 -5.851 1.00 98.75 82 CYS A C 1
ATOM 628 O O . CYS A 1 82 ? 7.527 -6.867 -5.055 1.00 98.75 82 CYS A O 1
ATOM 630 N N . PRO A 1 83 ? 5.941 -6.434 -6.572 1.00 98.25 83 PRO A N 1
ATOM 631 C CA . PRO A 1 83 ? 5.259 -7.724 -6.417 1.00 98.25 83 PRO A CA 1
ATOM 632 C C . PRO A 1 83 ? 6.089 -8.926 -6.893 1.00 98.25 83 PRO A C 1
ATOM 634 O O . PRO A 1 83 ? 5.749 -10.075 -6.613 1.00 98.25 83 PRO A O 1
ATOM 637 N N . GLY A 1 84 ? 7.208 -8.682 -7.583 1.00 98.38 84 GLY A N 1
ATOM 638 C CA . GLY A 1 84 ? 8.194 -9.714 -7.895 1.00 98.38 84 GLY A CA 1
ATOM 639 C C . GLY A 1 84 ? 8.924 -10.273 -6.667 1.00 98.38 84 GLY A C 1
ATOM 640 O O . GLY A 1 84 ? 9.495 -11.361 -6.745 1.00 98.38 84 GLY A O 1
ATOM 641 N N . LYS A 1 85 ? 8.908 -9.561 -5.531 1.00 98.19 85 LYS A N 1
ATOM 642 C CA . LYS A 1 85 ? 9.602 -9.940 -4.294 1.00 98.19 85 LYS A CA 1
ATOM 643 C C . LYS A 1 85 ? 8.633 -10.535 -3.273 1.00 98.19 85 LYS A C 1
ATOM 645 O O . LYS A 1 85 ? 7.642 -9.910 -2.914 1.00 98.19 85 LYS A O 1
ATOM 650 N N . ASP A 1 86 ? 8.974 -11.689 -2.701 1.00 98.06 86 ASP A N 1
ATOM 651 C CA . ASP A 1 86 ? 8.175 -12.263 -1.605 1.00 98.06 86 ASP A CA 1
ATOM 652 C C . ASP A 1 86 ? 8.218 -11.413 -0.327 1.00 98.06 86 ASP A C 1
ATOM 654 O O . ASP A 1 86 ? 7.250 -11.397 0.433 1.00 98.06 86 ASP A O 1
ATOM 658 N N . SER A 1 87 ? 9.295 -10.647 -0.115 1.00 97.88 87 SER A N 1
ATOM 659 C CA . SER A 1 87 ? 9.412 -9.716 1.015 1.00 97.88 87 SER A CA 1
ATOM 660 C C . SER A 1 87 ? 8.326 -8.639 1.015 1.00 97.88 87 SER A C 1
ATOM 662 O O . SER A 1 87 ? 7.918 -8.204 2.087 1.00 97.88 87 SER A O 1
ATOM 664 N N . THR A 1 88 ? 7.813 -8.250 -0.157 1.00 98.00 88 THR A N 1
ATOM 665 C CA . THR A 1 88 ? 6.688 -7.313 -0.267 1.00 98.00 88 THR A CA 1
ATOM 666 C C . THR A 1 88 ? 5.440 -7.874 0.396 1.00 98.00 88 THR A C 1
ATOM 668 O O . THR A 1 88 ? 4.776 -7.169 1.146 1.00 98.00 88 THR A O 1
ATOM 671 N N . PHE A 1 89 ? 5.152 -9.158 0.203 1.00 98.56 89 PHE A N 1
ATOM 672 C CA . PHE A 1 89 ? 3.990 -9.781 0.825 1.00 98.56 89 PHE A CA 1
ATOM 673 C C . PHE A 1 89 ? 4.198 -10.037 2.315 1.00 98.56 89 PHE A C 1
ATOM 675 O O . PHE A 1 89 ? 3.273 -9.821 3.081 1.00 98.56 89 PHE A O 1
ATOM 682 N N . ILE A 1 90 ? 5.411 -10.391 2.752 1.00 98.56 90 ILE A N 1
ATOM 683 C CA . ILE A 1 90 ? 5.725 -10.483 4.190 1.00 98.56 90 ILE A CA 1
ATOM 684 C C . ILE A 1 90 ? 5.476 -9.134 4.881 1.00 98.56 90 ILE A C 1
ATOM 686 O O . ILE A 1 90 ? 4.879 -9.092 5.954 1.00 98.56 90 ILE A O 1
ATOM 690 N N . PHE A 1 91 ? 5.8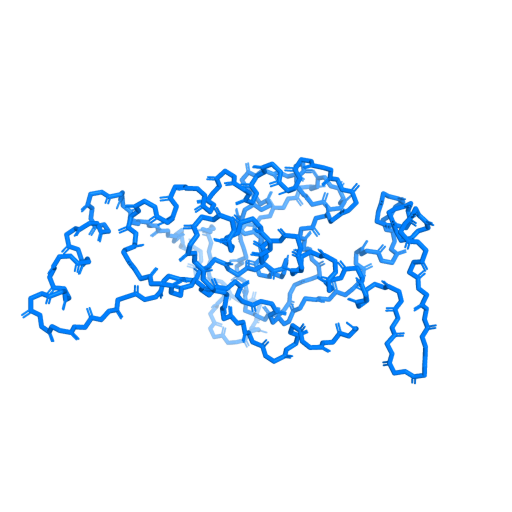97 -8.033 4.253 1.00 98.75 91 PHE A N 1
ATOM 691 C CA . PHE A 1 91 ? 5.637 -6.683 4.747 1.00 98.75 91 PHE A CA 1
ATOM 692 C C . PHE A 1 91 ? 4.135 -6.377 4.813 1.00 98.75 91 PHE A C 1
ATOM 694 O O . PHE A 1 91 ? 3.642 -5.998 5.873 1.00 98.75 91 PHE A O 1
ATOM 701 N N . LEU A 1 92 ? 3.401 -6.585 3.713 1.00 98.69 92 LEU A N 1
ATOM 702 C CA . LEU A 1 92 ? 1.961 -6.314 3.654 1.00 98.69 92 LEU A CA 1
ATOM 703 C C . LEU A 1 92 ? 1.178 -7.150 4.673 1.00 98.69 92 LEU A C 1
ATOM 705 O O . LEU A 1 92 ? 0.356 -6.612 5.406 1.00 98.69 92 LEU A O 1
ATOM 709 N N . GLU A 1 93 ? 1.458 -8.449 4.762 1.00 98.69 93 GLU A N 1
ATOM 710 C CA . GLU A 1 93 ? 0.820 -9.363 5.713 1.00 98.69 93 GLU A CA 1
ATOM 711 C C . GLU A 1 93 ? 1.143 -8.975 7.168 1.00 98.69 93 GLU A C 1
ATOM 713 O O . GLU A 1 93 ? 0.271 -9.055 8.035 1.00 98.69 93 GLU A O 1
ATOM 718 N N . GLY A 1 94 ? 2.364 -8.503 7.444 1.00 98.81 94 GLY A N 1
ATOM 719 C CA . GLY A 1 94 ? 2.755 -7.970 8.751 1.00 98.81 94 GLY A CA 1
ATOM 720 C C . GLY A 1 94 ? 1.969 -6.712 9.128 1.00 98.81 94 GLY A C 1
ATOM 721 O O . GL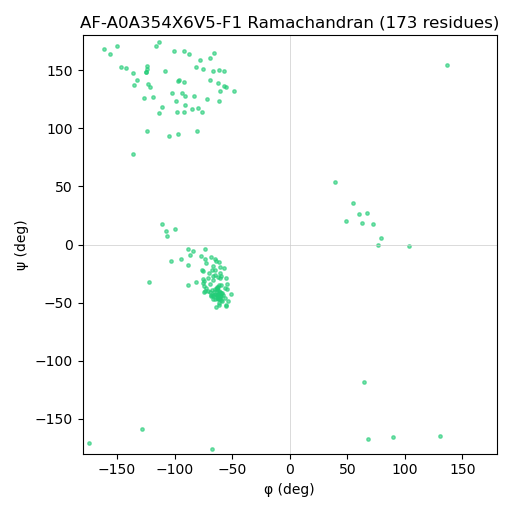Y A 1 94 ? 1.308 -6.693 10.165 1.00 98.81 94 GLY A O 1
ATOM 722 N N . VAL A 1 95 ? 1.964 -5.700 8.254 1.00 98.69 95 VAL A N 1
ATOM 723 C CA . VAL A 1 95 ? 1.220 -4.445 8.468 1.00 98.69 95 VAL A CA 1
ATOM 724 C C . VAL A 1 95 ? -0.272 -4.718 8.635 1.00 98.69 95 VAL A C 1
ATOM 726 O O . VAL A 1 95 ? -0.886 -4.258 9.595 1.00 98.69 95 VAL A O 1
ATOM 729 N N . LEU A 1 96 ? -0.865 -5.506 7.737 1.00 98.75 96 LEU A N 1
ATOM 730 C CA . LEU A 1 96 ? -2.291 -5.815 7.781 1.00 98.75 96 LEU A CA 1
ATOM 731 C C . LEU A 1 96 ? -2.664 -6.658 9.004 1.00 98.75 96 LEU A C 1
ATOM 733 O O . LEU A 1 96 ? -3.767 -6.487 9.515 1.00 98.75 96 LEU A O 1
ATOM 737 N N . SER A 1 97 ? -1.766 -7.515 9.509 1.00 98.75 97 SER A N 1
ATOM 738 C CA . SER A 1 97 ? -1.984 -8.220 10.783 1.00 98.75 97 SER A CA 1
ATOM 739 C C . SER A 1 97 ? -2.137 -7.241 11.941 1.00 98.75 97 SER A C 1
ATOM 741 O O . SER A 1 97 ? -3.046 -7.400 12.745 1.00 98.75 97 S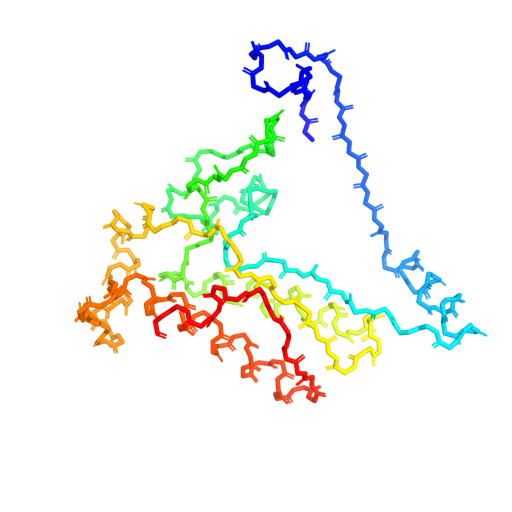ER A O 1
ATOM 743 N N . GLU A 1 98 ? -1.287 -6.218 12.024 1.00 98.75 98 GLU A N 1
ATOM 744 C CA . GLU A 1 98 ? -1.408 -5.210 13.080 1.00 98.75 98 GLU A CA 1
ATOM 745 C C . GLU A 1 98 ? -2.654 -4.337 12.888 1.00 98.75 98 GLU A C 1
ATOM 747 O O . GLU A 1 98 ? -3.381 -4.074 13.843 1.00 98.75 98 GLU A O 1
ATOM 752 N N . VAL A 1 99 ? -2.963 -3.940 11.650 1.00 98.62 99 VAL A N 1
ATOM 753 C CA . VAL A 1 99 ? -4.136 -3.108 11.340 1.00 98.62 99 VAL A CA 1
ATOM 754 C C . VAL A 1 99 ? -5.435 -3.791 11.768 1.00 98.62 99 VAL A C 1
ATOM 756 O O . VAL A 1 99 ? -6.254 -3.178 12.449 1.00 98.62 99 VAL A O 1
ATOM 759 N N . ILE A 1 100 ? -5.651 -5.063 11.437 1.00 98.50 100 ILE A N 1
ATOM 760 C CA . ILE A 1 100 ? -6.925 -5.719 11.776 1.00 98.50 100 ILE A CA 1
ATOM 761 C C . ILE A 1 100 ? -7.130 -5.912 13.288 1.00 98.50 100 ILE A C 1
ATOM 763 O O . ILE A 1 100 ? -8.277 -6.044 13.721 1.00 98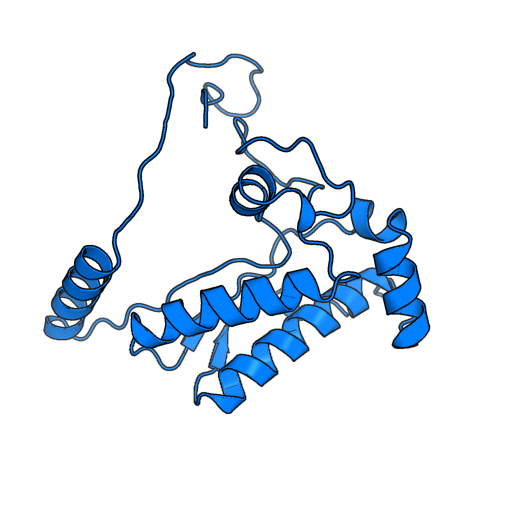.50 100 ILE A O 1
ATOM 767 N N . GLU A 1 101 ? -6.061 -5.911 14.090 1.00 98.44 101 GLU A N 1
ATOM 768 C CA . GLU A 1 101 ? -6.151 -5.938 15.557 1.00 98.44 101 GLU A CA 1
ATOM 769 C C . GLU A 1 101 ? -6.582 -4.578 16.125 1.00 98.44 101 GLU A C 1
ATOM 771 O O . GLU A 1 101 ? -7.270 -4.515 17.144 1.00 98.44 101 GLU A O 1
ATOM 776 N N . LEU A 1 102 ? -6.222 -3.478 15.457 1.00 98.69 102 LEU A N 1
ATOM 777 C CA . LEU A 1 102 ? -6.591 -2.119 15.870 1.00 98.69 102 LEU A CA 1
ATOM 778 C C . LEU A 1 102 ? -8.009 -1.735 15.444 1.00 98.69 102 LEU A C 1
ATOM 780 O O . LEU A 1 102 ? -8.681 -0.975 16.142 1.00 98.69 102 LEU A O 1
ATOM 784 N N . PHE A 1 103 ? -8.470 -2.250 14.304 1.00 98.69 103 PHE A N 1
ATOM 785 C CA . PHE A 1 103 ? -9.746 -1.867 13.711 1.00 98.69 103 PHE A CA 1
ATOM 786 C C . PHE A 1 103 ? -10.742 -3.040 13.728 1.00 98.69 103 PHE A C 1
ATOM 788 O O . PHE A 1 103 ? -10.576 -4.014 12.989 1.00 98.69 103 PHE A O 1
ATOM 795 N N . PRO A 1 104 ? -11.845 -2.959 14.499 1.00 97.94 104 PRO A N 1
ATOM 796 C CA . PRO A 1 104 ? -12.849 -4.027 14.577 1.00 97.94 104 PRO A CA 1
ATOM 797 C C . PRO A 1 104 ? -13.734 -4.130 13.324 1.00 97.94 104 PRO A C 1
ATOM 799 O O . PRO A 1 104 ? -14.577 -5.021 13.236 1.00 97.94 104 PRO A O 1
ATOM 802 N N . SER A 1 105 ? -13.573 -3.225 12.354 1.00 98.56 105 SER A N 1
ATOM 803 C CA . SER A 1 105 ? -14.327 -3.237 11.101 1.00 98.56 105 SER A CA 1
ATOM 804 C C . SER A 1 105 ? -14.186 -4.571 10.364 1.00 98.56 105 SER A C 1
ATOM 806 O O . SER A 1 105 ? -13.087 -5.098 10.192 1.00 98.56 105 SER A O 1
ATOM 808 N N . LYS A 1 106 ? -15.305 -5.098 9.855 1.00 98.19 106 LYS A N 1
ATOM 809 C CA . LYS A 1 106 ? -15.291 -6.242 8.931 1.00 98.19 106 LYS A CA 1
ATOM 810 C C . LYS A 1 106 ? -14.534 -5.909 7.640 1.00 98.19 106 LYS A C 1
ATOM 812 O O . LYS A 1 106 ? -13.900 -6.787 7.065 1.00 98.19 106 LYS A O 1
ATOM 817 N N . TYR A 1 107 ? -14.627 -4.662 7.193 1.00 98.69 107 TYR A N 1
ATOM 818 C CA . TYR A 1 107 ? -14.026 -4.200 5.951 1.00 98.69 107 TYR A CA 1
ATOM 819 C C . TYR A 1 107 ? -12.672 -3.542 6.194 1.00 98.69 107 TYR A C 1
ATOM 821 O O . TYR A 1 107 ? -12.524 -2.801 7.169 1.00 98.69 107 TYR A O 1
ATOM 829 N N . ILE A 1 108 ? -11.728 -3.782 5.288 1.00 98.69 108 ILE A N 1
ATOM 830 C CA . ILE A 1 108 ? -10.418 -3.126 5.225 1.00 98.69 108 ILE A CA 1
ATOM 831 C C . ILE A 1 108 ? -10.261 -2.569 3.811 1.00 98.69 108 ILE A C 1
ATOM 833 O O . ILE A 1 108 ? -10.439 -3.316 2.848 1.00 98.69 108 ILE A O 1
ATOM 837 N N . HIS A 1 109 ? -9.966 -1.277 3.682 1.00 98.75 109 HIS A N 1
ATOM 838 C CA . HIS A 1 109 ? -9.686 -0.677 2.384 1.00 98.75 109 HIS A CA 1
ATOM 839 C C . HIS A 1 109 ? -8.218 -0.922 2.027 1.00 98.75 109 HIS A C 1
ATOM 841 O O . HIS A 1 109 ? -7.326 -0.659 2.836 1.00 98.75 109 HIS A O 1
ATOM 847 N N . ILE A 1 110 ? -7.965 -1.461 0.841 1.00 98.25 110 ILE A N 1
ATOM 848 C CA . ILE A 1 110 ? -6.605 -1.746 0.361 1.00 98.25 110 ILE A CA 1
ATOM 849 C C . ILE A 1 110 ? -6.157 -0.769 -0.731 1.00 98.25 110 ILE A C 1
ATOM 851 O O . ILE A 1 110 ? -5.107 -0.966 -1.324 1.00 98.25 110 ILE A O 1
ATOM 855 N N . GLY A 1 111 ? -6.953 0.269 -1.000 1.00 98.06 111 GLY A N 1
ATOM 856 C CA . GLY A 1 111 ? -6.686 1.243 -2.055 1.00 98.06 111 GLY A CA 1
ATOM 857 C C . GLY A 1 111 ? -6.731 0.582 -3.426 1.00 98.06 111 GLY A C 1
ATOM 858 O O . GLY A 1 111 ? -7.772 0.028 -3.794 1.00 98.06 111 GLY A O 1
ATOM 859 N N . GLY A 1 112 ? -5.607 0.606 -4.137 1.00 96.06 112 GLY A N 1
ATOM 860 C CA . GLY A 1 112 ? -5.450 -0.009 -5.459 1.00 96.06 112 GLY A CA 1
ATOM 861 C C . GLY A 1 112 ? -5.462 0.986 -6.613 1.00 96.06 112 GLY A C 1
ATOM 862 O O . GLY A 1 112 ? -5.290 0.567 -7.760 1.00 96.06 112 GLY A O 1
ATOM 863 N N . ASP A 1 113 ? -5.629 2.269 -6.310 1.00 94.81 113 ASP A N 1
ATOM 864 C CA . ASP A 1 113 ? -5.669 3.360 -7.269 1.00 94.81 113 ASP A CA 1
ATOM 865 C C . ASP A 1 113 ? -4.279 3.769 -7.759 1.00 94.81 113 ASP A C 1
ATOM 867 O O . ASP A 1 113 ? -3.243 3.459 -7.160 1.00 94.81 113 ASP A O 1
ATOM 871 N N . GLU A 1 114 ? -4.282 4.426 -8.923 1.00 95.56 114 GLU A N 1
ATOM 872 C CA . GLU A 1 114 ? -3.144 5.143 -9.507 1.00 95.56 114 GLU A CA 1
ATOM 873 C C . GLU A 1 114 ? -1.786 4.427 -9.311 1.00 95.56 114 GLU A C 1
ATOM 875 O O . GLU A 1 114 ? -0.810 5.001 -8.820 1.00 95.56 114 GLU A O 1
ATOM 880 N N . CYS A 1 115 ? -1.704 3.150 -9.709 1.00 97.81 115 CYS A N 1
ATOM 881 C CA . CYS A 1 115 ? -0.480 2.348 -9.642 1.00 97.81 115 CYS A CA 1
ATOM 882 C C . CYS A 1 115 ? 0.161 2.178 -11.038 1.00 97.81 115 CYS A C 1
ATOM 884 O O . CYS A 1 115 ? -0.203 1.250 -11.776 1.00 97.81 115 CYS A O 1
ATOM 886 N N . PRO A 1 116 ? 1.120 3.040 -11.449 1.00 97.88 116 PRO A N 1
ATOM 887 C CA . PRO A 1 116 ? 1.768 2.921 -12.749 1.00 97.88 116 PRO A CA 1
ATOM 888 C C . PRO A 1 116 ? 2.544 1.616 -12.894 1.00 97.88 116 PRO A C 1
ATOM 890 O O . PRO A 1 116 ? 3.299 1.201 -12.014 1.00 97.88 116 PRO A O 1
ATOM 893 N N . LYS A 1 117 ? 2.443 1.008 -14.076 1.00 98.06 117 LYS A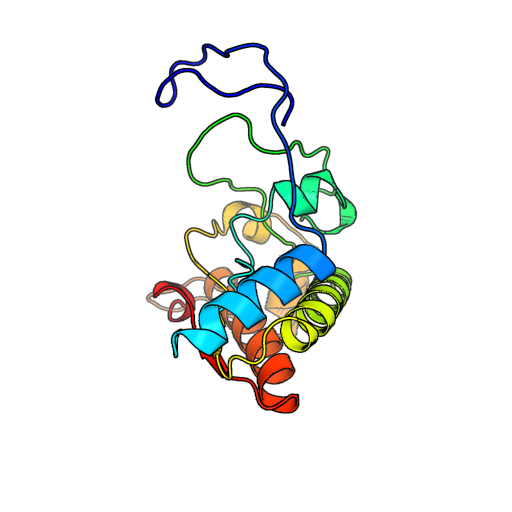 N 1
ATOM 894 C CA . LYS A 1 117 ? 3.115 -0.260 -14.396 1.00 98.06 117 LYS A CA 1
ATOM 895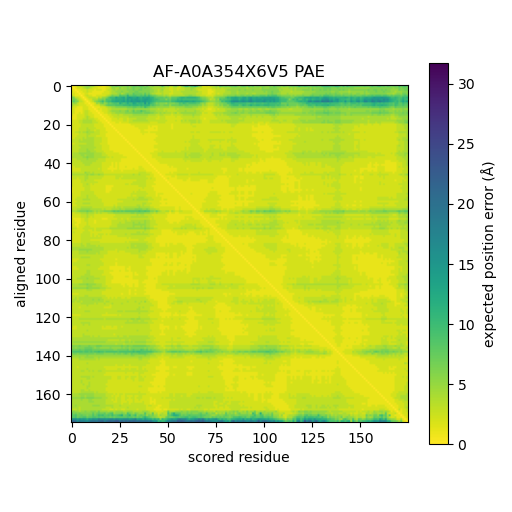 C C . LYS A 1 117 ? 4.575 -0.086 -14.851 1.00 98.06 117 LYS A C 1
ATOM 897 O O . LYS A 1 117 ? 5.319 -1.061 -14.941 1.00 98.06 117 LYS A O 1
ATOM 902 N N . VAL A 1 118 ? 5.030 1.163 -15.014 1.00 98.25 118 VAL A N 1
ATOM 903 C CA . VAL A 1 118 ? 6.343 1.563 -15.567 1.00 98.25 118 VAL A CA 1
ATOM 904 C C . VAL A 1 118 ? 7.526 0.851 -14.900 1.00 98.25 118 VAL A C 1
ATOM 906 O O . VAL A 1 118 ? 8.470 0.430 -15.571 1.00 98.25 118 VAL A O 1
ATOM 909 N N . ARG A 1 119 ? 7.520 0.715 -13.566 1.00 98.38 119 ARG A N 1
ATOM 910 C CA . ARG A 1 119 ? 8.606 0.019 -12.853 1.00 98.38 119 ARG A CA 1
ATOM 911 C C . ARG A 1 119 ? 8.528 -1.493 -12.999 1.00 98.38 119 ARG A C 1
ATOM 913 O O . ARG A 1 119 ? 9.576 -2.135 -13.031 1.00 98.38 119 ARG A O 1
ATOM 920 N N . TRP A 1 120 ? 7.332 -2.067 -13.092 1.00 98.69 120 TRP A N 1
ATOM 921 C CA . TRP A 1 120 ? 7.149 -3.512 -13.226 1.00 98.69 120 TRP A CA 1
ATOM 922 C C . TRP A 1 120 ? 7.547 -4.012 -14.614 1.00 98.69 120 TRP A C 1
ATOM 924 O O . TRP A 1 120 ? 8.197 -5.053 -14.704 1.00 98.69 120 TRP A O 1
ATOM 934 N N . GLU A 1 121 ? 7.270 -3.231 -15.661 1.00 98.50 121 GLU A N 1
ATOM 935 C CA . GLU A 1 121 ? 7.721 -3.489 -17.039 1.00 98.50 121 GLU A CA 1
ATOM 936 C C . GLU A 1 121 ? 9.248 -3.666 -17.118 1.00 98.50 121 GLU A C 1
ATOM 938 O O . GLU A 1 121 ? 9.763 -4.531 -17.825 1.00 98.50 121 GLU A O 1
ATOM 943 N N . GLN A 1 122 ? 9.994 -2.875 -16.343 1.00 98.25 122 GLN A N 1
ATOM 944 C CA . GLN A 1 122 ? 11.462 -2.879 -16.349 1.00 98.25 122 GLN A CA 1
ATOM 945 C C . GLN A 1 122 ? 12.079 -3.785 -15.273 1.00 98.25 122 GLN A C 1
ATOM 947 O O . GLN A 1 122 ? 13.285 -4.041 -15.290 1.00 98.25 122 GLN A O 1
ATOM 952 N N . CYS A 1 123 ? 11.291 -4.259 -14.305 1.00 98.75 123 CYS A N 1
ATOM 953 C CA . CYS A 1 123 ? 11.806 -5.005 -13.165 1.00 98.75 123 CYS A CA 1
ATOM 954 C C . CYS A 1 123 ? 11.967 -6.496 -13.506 1.00 98.75 123 CYS A C 1
ATOM 956 O O . CYS A 1 123 ? 10.963 -7.194 -13.664 1.00 98.75 123 CYS A O 1
ATOM 958 N N . PRO A 1 124 ? 13.195 -7.056 -13.501 1.00 98.62 124 PRO A N 1
ATOM 959 C CA . PRO A 1 124 ? 13.404 -8.466 -13.832 1.00 98.62 124 PRO A CA 1
ATOM 960 C C . PRO A 1 124 ? 12.697 -9.424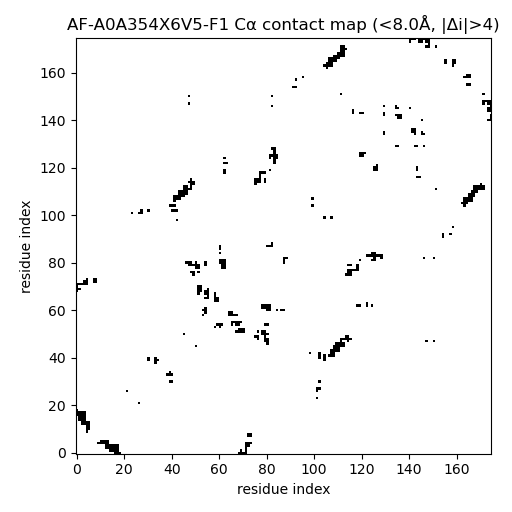 -12.862 1.00 98.62 124 PRO A C 1
ATOM 962 O O . PRO A 1 124 ? 12.306 -10.515 -13.264 1.00 98.62 124 PRO A O 1
ATOM 965 N N . LEU A 1 125 ? 12.491 -9.024 -11.601 1.00 98.75 125 LEU A N 1
ATOM 966 C CA . LEU A 1 125 ? 11.758 -9.828 -10.619 1.00 98.75 125 LEU A CA 1
ATOM 967 C C . LEU A 1 125 ? 10.248 -9.826 -10.889 1.00 98.75 125 LEU A C 1
ATOM 969 O O . LEU A 1 125 ? 9.610 -10.870 -10.773 1.00 98.75 125 LEU A O 1
ATOM 973 N N . CYS A 1 126 ? 9.676 -8.681 -11.275 1.00 98.81 126 CYS A N 1
ATOM 974 C CA . CYS A 1 126 ? 8.261 -8.605 -11.649 1.00 98.81 126 CYS A CA 1
ATOM 975 C C . CYS A 1 126 ? 8.002 -9.391 -12.937 1.00 98.81 126 CYS A C 1
ATOM 977 O O . CYS A 1 126 ? 7.089 -10.210 -12.979 1.00 98.81 126 CYS A O 1
ATOM 979 N N . GLN A 1 127 ? 8.871 -9.242 -13.939 1.00 98.81 127 GLN A N 1
ATOM 980 C CA . GLN A 1 127 ? 8.794 -10.004 -15.187 1.00 98.81 127 GLN A CA 1
ATOM 981 C C . GLN A 1 127 ? 8.970 -11.517 -14.957 1.00 98.81 127 GLN A C 1
ATOM 983 O O . GLN A 1 127 ? 8.282 -12.334 -15.572 1.00 98.81 127 GLN A O 1
ATOM 988 N N . ALA A 1 128 ? 9.841 -11.921 -14.023 1.00 98.81 128 ALA A N 1
ATOM 989 C CA . ALA A 1 128 ? 9.957 -13.321 -13.617 1.00 98.81 128 ALA A CA 1
ATOM 990 C C . ALA A 1 128 ? 8.665 -13.842 -12.966 1.00 98.81 128 ALA A C 1
ATOM 992 O O . ALA A 1 128 ? 8.221 -14.936 -13.316 1.00 98.81 128 ALA A O 1
ATOM 993 N N . ARG A 1 129 ? 8.033 -13.053 -12.085 1.00 98.75 129 ARG A N 1
ATOM 994 C CA . ARG A 1 129 ? 6.749 -13.400 -11.455 1.00 98.75 129 ARG A CA 1
ATOM 995 C C . ARG A 1 129 ? 5.618 -13.513 -12.477 1.00 98.75 129 ARG A C 1
ATOM 997 O O . ARG A 1 129 ? 4.865 -14.478 -12.426 1.00 98.75 129 ARG A O 1
ATOM 1004 N N . ILE A 1 130 ? 5.532 -12.581 -13.428 1.00 98.81 130 ILE A N 1
ATOM 1005 C CA . ILE A 1 130 ? 4.585 -12.634 -14.555 1.00 98.81 130 ILE A CA 1
ATOM 1006 C C . ILE A 1 130 ? 4.727 -13.961 -15.304 1.00 98.81 130 ILE A C 1
ATOM 1008 O O . ILE A 1 130 ? 3.742 -14.668 -15.519 1.00 98.81 130 ILE A O 1
ATOM 1012 N N . LYS A 1 131 ? 5.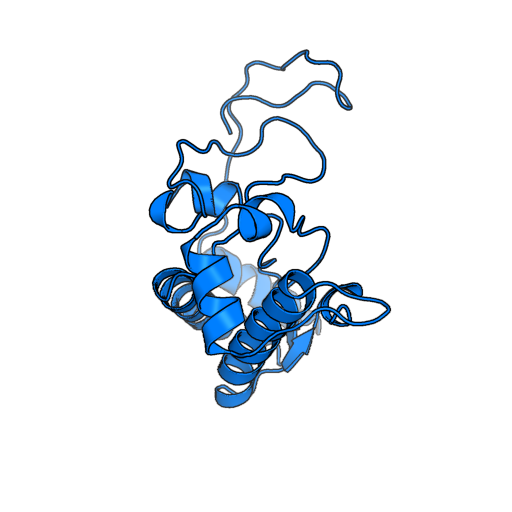965 -14.344 -15.638 1.00 98.62 131 LYS A N 1
ATOM 1013 C CA . LYS A 1 131 ? 6.247 -15.601 -16.336 1.00 98.62 131 LYS A CA 1
ATOM 1014 C C . LYS A 1 131 ? 5.894 -16.832 -15.499 1.00 98.62 131 LYS A C 1
ATOM 1016 O O . LYS A 1 131 ? 5.357 -17.790 -16.048 1.00 98.62 131 LYS A O 1
ATOM 1021 N N . GLU A 1 132 ? 6.215 -16.823 -14.208 1.00 98.50 132 GLU A N 1
ATOM 1022 C CA . GLU A 1 132 ? 5.910 -17.912 -13.271 1.00 98.50 132 GLU A CA 1
ATOM 1023 C C . GLU A 1 132 ? 4.401 -18.147 -13.148 1.00 98.50 132 GLU A C 1
ATOM 1025 O O . GLU A 1 132 ? 3.941 -19.283 -13.236 1.00 98.50 132 GLU A O 1
ATOM 1030 N N . LEU A 1 133 ? 3.637 -17.066 -12.996 1.00 98.25 133 LEU A N 1
ATOM 1031 C CA . LEU A 1 133 ? 2.181 -17.092 -12.878 1.00 98.25 133 LEU A CA 1
ATOM 1032 C C . LEU A 1 133 ? 1.475 -17.297 -14.229 1.00 98.25 133 LEU A C 1
ATOM 1034 O O . LEU A 1 133 ? 0.270 -17.533 -14.264 1.00 98.25 133 LEU A O 1
ATOM 1038 N N . GLY A 1 134 ? 2.211 -17.221 -15.341 1.00 98.31 134 GLY A N 1
ATOM 1039 C CA . GLY A 1 134 ? 1.662 -17.360 -16.687 1.00 98.31 134 GLY A CA 1
ATOM 1040 C C . GLY A 1 134 ? 0.727 -16.218 -17.088 1.00 98.31 134 GLY A C 1
ATOM 1041 O O . GLY A 1 134 ? -0.157 -16.444 -17.916 1.00 98.31 134 GLY A O 1
ATOM 1042 N N . LEU A 1 135 ? 0.916 -15.026 -16.512 1.00 98.19 135 LEU A N 1
ATOM 1043 C CA . LEU A 1 135 ? 0.129 -13.831 -16.824 1.00 98.19 135 LEU A CA 1
ATOM 1044 C C . LEU A 1 135 ? 0.465 -13.349 -18.237 1.00 98.19 135 LEU A C 1
ATOM 1046 O O . LEU A 1 135 ? 1.615 -13.437 -18.677 1.00 98.19 135 LEU A O 1
ATOM 1050 N N . LYS A 1 136 ? -0.548 -12.885 -18.966 1.00 97.12 136 LYS A N 1
ATOM 1051 C CA . LYS A 1 136 ? -0.426 -12.500 -20.373 1.00 97.12 136 LYS A CA 1
ATOM 1052 C C . LYS A 1 136 ? -1.273 -11.280 -20.653 1.00 97.12 136 LYS A C 1
ATOM 1054 O O . LYS A 1 136 ? -2.325 -11.119 -20.050 1.00 97.12 136 LYS A O 1
ATOM 1059 N N . ASP A 1 137 ? -0.831 -10.512 -21.633 1.00 97.38 137 ASP A N 1
ATOM 1060 C CA . ASP A 1 137 ? -1.639 -9.459 -22.222 1.00 97.38 137 ASP A CA 1
ATOM 1061 C C . ASP A 1 137 ? -2.907 -10.046 -22.851 1.00 97.38 137 ASP A C 1
ATOM 1063 O O . ASP A 1 137 ? -2.909 -11.164 -23.388 1.00 97.38 137 ASP A O 1
ATOM 1067 N N . ASP A 1 138 ? -3.964 -9.247 -22.855 1.00 95.12 138 ASP A N 1
ATOM 1068 C CA . ASP A 1 138 ? -5.141 -9.468 -23.677 1.00 95.12 138 ASP A CA 1
ATOM 1069 C C . ASP A 1 138 ? -5.495 -8.204 -24.484 1.00 95.12 138 ASP A C 1
ATOM 1071 O O . ASP A 1 138 ? -4.641 -7.368 -24.775 1.00 95.12 138 ASP A O 1
ATOM 1075 N N . ALA A 1 139 ? -6.745 -8.091 -24.936 1.00 95.00 139 ALA A N 1
ATOM 1076 C CA . ALA A 1 139 ? -7.187 -6.947 -25.726 1.00 95.00 139 ALA A CA 1
ATOM 1077 C C . ALA A 1 139 ? -7.343 -5.640 -24.919 1.00 95.00 139 ALA A C 1
ATOM 1079 O O . ALA A 1 139 ? -7.480 -4.583 -25.534 1.00 95.00 139 ALA A O 1
ATOM 1080 N N . GLN A 1 140 ? -7.389 -5.704 -23.587 1.00 93.62 140 GLN A N 1
ATOM 1081 C CA . GLN A 1 140 ? -7.734 -4.594 -22.692 1.00 93.62 140 GLN A CA 1
ATOM 1082 C C . GLN A 1 140 ? -6.622 -4.282 -21.682 1.00 93.62 140 GLN A C 1
ATOM 1084 O O . GLN A 1 140 ? -6.431 -3.117 -21.338 1.00 93.62 140 GLN A O 1
ATOM 1089 N N . HIS A 1 141 ? -5.863 -5.289 -21.251 1.00 96.50 141 HIS A N 1
ATOM 1090 C CA . HIS A 1 141 ? -4.923 -5.210 -20.141 1.00 96.50 141 HIS A CA 1
ATOM 1091 C C . HIS A 1 141 ? -3.586 -5.885 -20.469 1.00 96.50 141 HIS A C 1
ATOM 1093 O O . HIS A 1 141 ? -3.518 -6.876 -21.199 1.00 96.50 141 HIS A O 1
ATOM 1099 N N . THR A 1 142 ? -2.503 -5.345 -19.907 1.00 97.25 142 THR A N 1
ATOM 1100 C CA . THR A 1 142 ? -1.160 -5.947 -19.996 1.00 97.25 142 THR A CA 1
ATOM 1101 C C . THR A 1 142 ? -0.936 -6.960 -18.875 1.00 97.25 142 THR A C 1
ATOM 1103 O O . THR A 1 142 ? -1.633 -6.942 -17.858 1.00 97.25 142 THR A O 1
ATOM 1106 N N . ALA A 1 143 ? 0.082 -7.808 -19.000 1.00 98.06 143 ALA A N 1
ATOM 1107 C CA . ALA A 1 143 ? 0.483 -8.751 -17.960 1.00 98.06 143 ALA A CA 1
ATOM 1108 C C . ALA A 1 143 ? 0.780 -8.078 -16.602 1.00 98.06 143 ALA A C 1
ATOM 1110 O O . ALA A 1 143 ? 0.577 -8.690 -15.554 1.00 98.06 143 ALA A O 1
ATOM 1111 N N . GLU A 1 144 ? 1.222 -6.819 -16.591 1.00 98.38 144 GLU A N 1
ATOM 1112 C CA . GLU A 1 144 ? 1.430 -6.026 -15.377 1.00 98.38 144 GLU A CA 1
ATOM 1113 C C . GLU A 1 144 ? 0.121 -5.611 -14.693 1.00 98.38 144 GLU A C 1
ATOM 1115 O O . GLU A 1 144 ? 0.104 -5.480 -13.472 1.00 98.38 144 GLU A O 1
ATOM 1120 N N . HIS A 1 145 ? -0.980 -5.437 -15.429 1.00 98.12 145 HIS A N 1
ATOM 1121 C CA . HIS A 1 145 ? -2.300 -5.233 -14.816 1.00 98.12 145 HIS A CA 1
ATOM 1122 C C . HIS A 1 145 ? -2.734 -6.509 -14.094 1.00 98.12 145 HIS A C 1
ATOM 1124 O O . HIS A 1 145 ? -3.000 -6.485 -12.900 1.00 98.12 145 HIS A O 1
ATOM 1130 N N . TYR A 1 146 ? -2.602 -7.661 -14.750 1.00 98.19 146 TYR A N 1
ATOM 1131 C CA . TYR A 1 146 ? -2.827 -8.957 -14.108 1.00 98.19 146 TYR A CA 1
ATOM 1132 C C . TYR A 1 146 ? -1.891 -9.223 -12.914 1.00 98.19 146 TYR A C 1
ATOM 1134 O O . TYR A 1 146 ? -2.240 -9.960 -11.987 1.00 98.19 146 TYR A O 1
ATOM 1142 N N . LEU A 1 147 ? -0.692 -8.628 -12.904 1.00 98.44 147 LEU A N 1
ATOM 1143 C CA . LEU A 1 147 ? 0.208 -8.683 -11.754 1.00 98.44 147 LEU A CA 1
ATOM 1144 C C . LEU A 1 147 ? -0.338 -7.867 -10.570 1.00 98.44 147 LEU A C 1
ATOM 1146 O O . LEU A 1 147 ? -0.163 -8.295 -9.428 1.00 98.44 147 LEU A O 1
ATOM 1150 N N . GLN A 1 148 ? -1.032 -6.750 -10.819 1.00 98.31 148 GLN A N 1
ATOM 1151 C CA . GLN A 1 148 ? -1.793 -6.025 -9.795 1.00 98.31 148 GLN A CA 1
ATOM 1152 C C . GLN A 1 148 ? -2.948 -6.881 -9.269 1.00 98.31 148 GLN A C 1
ATOM 1154 O O . GLN A 1 148 ? -3.047 -7.050 -8.053 1.00 98.31 148 GLN A O 1
ATOM 1159 N N . SER A 1 149 ? -3.734 -7.520 -10.143 1.00 97.00 149 SER A N 1
ATOM 1160 C CA . SER A 1 149 ? -4.808 -8.442 -9.732 1.00 97.00 149 SER A CA 1
ATOM 1161 C C . SER A 1 149 ? -4.282 -9.575 -8.848 1.00 97.00 149 SER A C 1
ATOM 1163 O O . SER A 1 149 ? -4.915 -9.946 -7.860 1.00 97.00 149 SER A O 1
ATOM 1165 N N . TYR A 1 150 ? -3.080 -10.092 -9.132 1.00 98.06 150 TYR A N 1
ATOM 1166 C CA . TYR A 1 150 ? -2.407 -11.068 -8.269 1.00 98.06 150 TYR A CA 1
ATOM 1167 C C . TYR A 1 150 ? -2.094 -10.513 -6.868 1.00 98.06 150 TYR A C 1
ATOM 1169 O O . TYR A 1 150 ? -2.299 -11.219 -5.876 1.00 98.06 150 TYR A O 1
ATOM 1177 N N . VAL A 1 151 ? -1.622 -9.265 -6.759 1.00 98.19 151 VAL A N 1
ATOM 1178 C CA . VAL A 1 151 ? -1.395 -8.611 -5.458 1.00 98.19 151 VAL A CA 1
ATOM 1179 C C . VAL A 1 151 ? -2.708 -8.485 -4.692 1.00 98.19 151 VAL A C 1
ATOM 1181 O O . VAL A 1 151 ? -2.781 -8.937 -3.546 1.00 98.19 151 VAL A O 1
ATOM 1184 N N . THR A 1 152 ? -3.743 -7.947 -5.341 1.00 98.00 152 THR A N 1
ATOM 1185 C CA . THR A 1 152 ? -5.090 -7.784 -4.783 1.00 98.00 152 THR A CA 1
ATOM 1186 C C . THR A 1 152 ? -5.637 -9.114 -4.278 1.00 98.00 152 THR A C 1
ATOM 1188 O O . THR A 1 152 ? -5.982 -9.226 -3.105 1.00 98.00 152 THR A O 1
ATOM 1191 N N . ALA A 1 153 ? -5.630 -10.160 -5.110 1.00 97.88 153 ALA A N 1
ATOM 1192 C CA . ALA A 1 153 ? -6.151 -11.478 -4.752 1.00 97.88 153 ALA A CA 1
ATOM 1193 C C . ALA A 1 153 ? -5.381 -12.121 -3.586 1.00 97.88 153 ALA A C 1
ATOM 1195 O O . ALA A 1 153 ? -5.967 -12.788 -2.729 1.00 97.88 153 ALA A O 1
ATOM 1196 N N . ARG A 1 154 ? -4.057 -11.924 -3.519 1.00 98.00 154 ARG A N 1
ATOM 1197 C CA . ARG A 1 154 ? -3.241 -12.453 -2.419 1.00 98.00 154 ARG A CA 1
ATOM 1198 C C . ARG A 1 154 ? -3.547 -11.747 -1.097 1.00 98.00 154 ARG A C 1
ATOM 1200 O O . ARG A 1 154 ? -3.697 -12.424 -0.077 1.00 98.00 154 ARG A O 1
ATOM 1207 N N . VAL A 1 155 ? -3.672 -10.421 -1.113 1.00 98.38 155 VAL A N 1
ATOM 1208 C CA . VAL A 1 155 ? -4.049 -9.625 0.066 1.00 98.38 155 VAL A CA 1
ATOM 1209 C C . VAL A 1 155 ? -5.489 -9.918 0.494 1.00 98.38 155 VAL A C 1
ATOM 1211 O O . VAL A 1 155 ? -5.745 -10.132 1.680 1.00 98.38 155 VAL A O 1
ATOM 1214 N N . GLU A 1 156 ? -6.417 -10.007 -0.460 1.00 98.38 156 GLU A N 1
ATOM 1215 C CA . GLU A 1 156 ? -7.804 -10.399 -0.214 1.00 98.38 156 GLU A CA 1
ATOM 1216 C C . GLU A 1 156 ? -7.862 -11.744 0.499 1.00 98.38 156 GLU A C 1
ATOM 1218 O O . GLU A 1 156 ? -8.482 -11.863 1.555 1.00 98.38 156 GLU A O 1
ATOM 1223 N N . LYS A 1 157 ? -7.181 -12.759 -0.046 1.00 98.56 157 LYS A N 1
ATOM 1224 C CA . LYS A 1 157 ? -7.143 -14.084 0.564 1.00 98.56 157 LYS A CA 1
ATOM 1225 C C . LYS A 1 157 ? -6.640 -14.019 2.007 1.00 98.56 157 LYS A C 1
ATOM 1227 O O . LYS A 1 157 ? -7.248 -14.620 2.892 1.00 98.56 157 LYS A O 1
ATOM 1232 N N . PHE A 1 158 ? -5.554 -13.289 2.246 1.00 98.69 158 PHE A N 1
ATOM 1233 C CA . PHE A 1 158 ? -4.973 -13.138 3.576 1.00 98.69 158 PHE A CA 1
ATOM 1234 C C . PHE A 1 158 ? -5.958 -12.533 4.595 1.00 98.69 158 PHE A C 1
ATOM 1236 O O . PHE A 1 158 ? -6.024 -12.996 5.742 1.00 98.69 158 PHE A O 1
ATOM 1243 N N . LEU A 1 159 ? -6.727 -11.523 4.176 1.00 98.62 159 LEU A N 1
ATOM 1244 C CA . LEU A 1 159 ? -7.735 -10.843 4.992 1.00 98.62 159 LEU A CA 1
ATOM 1245 C C . LEU A 1 159 ? -9.002 -11.693 5.184 1.00 98.62 159 LEU A C 1
ATOM 1247 O O . LEU A 1 159 ? -9.513 -11.785 6.304 1.00 98.62 159 LEU A O 1
ATOM 1251 N N . ASN A 1 160 ? -9.462 -12.379 4.136 1.00 98.50 160 ASN A N 1
ATOM 1252 C CA . ASN A 1 160 ? -10.601 -13.298 4.181 1.00 98.50 160 ASN A CA 1
ATOM 1253 C C . ASN A 1 160 ? -10.347 -14.463 5.150 1.00 98.50 160 ASN A C 1
ATOM 1255 O O . ASN A 1 160 ? -11.220 -14.792 5.956 1.00 98.50 160 ASN A O 1
ATOM 1259 N N . ASP A 1 161 ? -9.131 -15.022 5.157 1.00 98.38 161 ASP A N 1
ATOM 1260 C CA . ASP A 1 161 ? -8.719 -16.075 6.100 1.00 98.38 161 ASP A CA 1
ATOM 1261 C C . ASP A 1 161 ? -8.770 -15.606 7.576 1.00 98.38 161 ASP A C 1
ATOM 1263 O O . ASP A 1 161 ? -8.766 -16.425 8.495 1.00 98.38 161 ASP A O 1
ATOM 1267 N N . ARG A 1 162 ? -8.855 -14.289 7.819 1.00 98.38 162 ARG A N 1
ATOM 1268 C CA . ARG A 1 162 ? -8.972 -13.644 9.143 1.00 98.38 162 ARG A CA 1
ATOM 1269 C C . ARG A 1 162 ? -10.344 -13.005 9.379 1.00 98.38 162 ARG A C 1
ATOM 1271 O O . ARG A 1 162 ? -10.507 -12.171 10.270 1.00 98.38 162 ARG A O 1
ATOM 1278 N N . GLY A 1 163 ? -11.340 -13.396 8.584 1.00 98.25 163 GLY A N 1
ATOM 1279 C CA . GLY A 1 163 ? -12.727 -12.956 8.732 1.00 98.25 163 GLY A CA 1
ATOM 1280 C C . GLY A 1 163 ? -12.978 -11.505 8.319 1.00 98.25 163 GLY A C 1
ATOM 1281 O O . GLY A 1 163 ? -13.996 -10.932 8.712 1.00 98.25 163 GLY A O 1
ATOM 1282 N N . ARG A 1 164 ? -12.065 -10.903 7.551 1.00 98.44 164 ARG A N 1
ATOM 1283 C CA . ARG A 1 164 ? -12.219 -9.555 6.989 1.00 98.44 164 ARG A CA 1
ATOM 1284 C C . ARG A 1 164 ? -12.635 -9.635 5.523 1.00 98.44 164 ARG A C 1
ATOM 1286 O O . ARG A 1 164 ? -12.608 -10.704 4.931 1.00 98.44 164 ARG A O 1
ATOM 1293 N N . SER A 1 165 ? -13.070 -8.520 4.953 1.00 98.25 165 SER A N 1
ATOM 1294 C CA . SER A 1 165 ? -13.401 -8.389 3.531 1.00 98.25 165 SER A CA 1
ATOM 1295 C C . SER A 1 165 ? -12.750 -7.125 2.987 1.00 98.25 165 SER A C 1
ATOM 1297 O O . SER A 1 165 ? -12.698 -6.117 3.692 1.00 98.25 165 SER A O 1
ATOM 1299 N N . ILE A 1 166 ? -12.249 -7.165 1.757 1.00 98.00 166 ILE A N 1
ATOM 1300 C CA . ILE A 1 166 ? -11.609 -5.990 1.163 1.00 98.00 166 ILE A CA 1
ATOM 1301 C C . ILE A 1 166 ? -12.634 -5.015 0.582 1.00 98.00 166 ILE A C 1
ATOM 1303 O O . ILE A 1 166 ? -13.727 -5.401 0.167 1.00 98.00 166 ILE A O 1
ATOM 1307 N N . ILE A 1 167 ? -12.247 -3.747 0.557 1.00 97.81 167 ILE A N 1
ATOM 1308 C CA . ILE A 1 167 ? -12.766 -2.715 -0.341 1.00 97.81 167 ILE A CA 1
ATOM 1309 C C . ILE A 1 167 ? -11.536 -2.137 -1.053 1.00 97.81 167 ILE A C 1
ATOM 1311 O O . ILE A 1 167 ? -10.451 -2.113 -0.471 1.00 97.81 167 ILE A O 1
ATOM 1315 N N . GLY A 1 168 ? -11.682 -1.693 -2.291 1.00 97.25 168 GLY A N 1
ATOM 1316 C CA . GLY A 1 168 ? -10.650 -0.936 -2.988 1.00 97.25 168 GLY A CA 1
ATOM 1317 C C . GLY A 1 168 ? -11.277 0.018 -3.992 1.00 97.25 168 GLY A C 1
ATOM 1318 O O . GLY A 1 168 ? -12.490 -0.042 -4.235 1.00 97.25 168 GLY A O 1
ATOM 1319 N N . TRP A 1 169 ? -10.443 0.887 -4.551 1.00 97.44 169 TRP A N 1
ATOM 1320 C CA . TRP A 1 169 ? -10.810 1.738 -5.677 1.00 97.44 169 TRP A CA 1
ATOM 1321 C C . TRP A 1 169 ? -11.081 0.901 -6.925 1.00 97.44 169 TRP A C 1
ATOM 1323 O O . TRP A 1 169 ? -10.794 -0.297 -6.955 1.00 97.44 169 TRP A O 1
ATOM 1333 N N . ASP A 1 170 ? -11.719 1.493 -7.932 1.00 90.19 170 ASP A N 1
ATOM 1334 C CA . ASP A 1 170 ? -12.237 0.721 -9.062 1.00 90.19 170 ASP A CA 1
ATOM 1335 C C . ASP A 1 170 ? -11.139 0.042 -9.894 1.00 90.19 170 ASP A C 1
ATOM 1337 O O . ASP A 1 170 ? -11.399 -1.012 -10.480 1.00 90.19 170 ASP A O 1
ATOM 1341 N N . GLU A 1 171 ? -9.900 0.535 -9.828 1.00 90.69 171 GLU A N 1
ATOM 1342 C CA . GLU A 1 171 ? -8.749 -0.054 -10.507 1.00 90.69 171 GLU A CA 1
ATOM 1343 C C . GLU A 1 171 ? -8.388 -1.459 -10.007 1.00 90.69 171 GLU A C 1
ATOM 1345 O O . GLU A 1 171 ? -7.677 -2.195 -10.691 1.00 90.69 171 GLU A O 1
ATOM 1350 N N . ILE A 1 172 ? -8.913 -1.915 -8.861 1.00 82.25 172 ILE A N 1
ATOM 1351 C CA . ILE A 1 172 ? -8.760 -3.325 -8.459 1.00 82.25 172 ILE A CA 1
ATOM 1352 C C . ILE A 1 172 ? -9.469 -4.298 -9.418 1.00 82.25 172 ILE A C 1
ATOM 1354 O O . ILE A 1 172 ? -9.269 -5.507 -9.308 1.00 82.25 172 ILE A O 1
ATOM 1358 N N . LEU A 1 173 ? -10.321 -3.785 -10.314 1.00 77.38 173 LEU A N 1
ATOM 1359 C CA . LEU A 1 173 ? -10.977 -4.538 -11.382 1.00 77.38 173 LEU A CA 1
ATOM 1360 C C . LEU A 1 173 ? -10.127 -4.627 -12.661 1.00 77.38 173 LEU A C 1
ATOM 1362 O O . LEU A 1 173 ? -10.524 -5.338 -13.583 1.00 77.38 173 LEU A O 1
ATOM 1366 N N . GLU A 1 174 ? -9.011 -3.898 -12.755 1.00 76.75 174 GLU A N 1
ATOM 1367 C CA . GLU A 1 174 ? -8.133 -3.916 -13.928 1.00 76.75 174 GLU A CA 1
ATOM 1368 C C . GLU A 1 174 ? -7.276 -5.188 -13.963 1.00 76.75 174 GLU A C 1
ATOM 1370 O O . GLU A 1 174 ? -6.373 -5.353 -13.142 1.00 76.75 174 GLU A O 1
ATOM 1375 N N . GLY A 1 175 ? -7.505 -6.042 -14.967 1.00 54.34 175 GLY A N 1
ATOM 1376 C CA . GLY A 1 175 ? -6.844 -7.346 -15.119 1.00 54.34 175 GLY A CA 1
ATOM 1377 C C . GLY A 1 175 ? -7.724 -8.495 -14.653 1.00 54.34 175 GLY A C 1
ATOM 1378 O O . GLY A 1 175 ? -7.768 -8.762 -13.433 1.00 54.34 175 GLY A O 1
#

Radius of gyration: 17.52 Å; Cα contacts (8 Å, |Δi|>4): 277; chains: 1; bounding box: 40×44×47 Å